Protein AF-A0A831KSB9-F1 (afdb_monomer)

Foldseek 3Di:
DPDDDAPPVQVVVVVVVLVVCQPDKWKWFFWDDPLHTDHIDTDDVPDDPVVRVVVQVVVVTDTNDMDIHDNPDD

Solvent-accessible surface area (backbone atoms only — not comparable to full-atom values): 4535 Å² total; per-residue (Å²): 137,95,78,86,85,71,47,70,69,40,54,51,46,56,51,48,54,45,66,74,30,79,90,46,76,48,44,30,37,28,25,14,53,97,85,41,63,62,48,72,48,80,47,63,90,88,58,54,71,67,55,56,53,48,55,26,54,76,68,70,27,42,88,67,46,77,49,73,36,60,77,84,60,133

Sequence (74 aa):
MDRIALPRRLVNRLLAEAQHAPDGRALGVVGAVAGVPTHCHPLAAGADPAAAEQTLHAAGETLFAVYETHPRMP

Secondary structure (DSSP, 8-state):
-------HHHHHHHHHHHHH-SSS--EEEEEEETTEEEEEEEE-TT--HHHHHHHHHHTT-EEEEEEE--TT--

Structure (mmCIF, N/CA/C/O backbone):
data_AF-A0A831KSB9-F1
#
_entry.id   AF-A0A831KSB9-F1
#
loop_
_atom_site.group_PDB
_atom_site.id
_atom_site.type_symbol
_atom_site.label_atom_id
_atom_site.label_alt_id
_atom_site.label_comp_id
_atom_site.label_asym_id
_atom_site.label_entity_id
_atom_site.label_seq_id
_atom_site.pdbx_PDB_ins_code
_atom_site.Cartn_x
_atom_site.Cartn_y
_atom_site.Cartn_z
_atom_site.occupancy
_atom_site.B_iso_or_equiv
_atom_site.auth_seq_id
_atom_site.auth_comp_id
_atom_site.auth_asym_id
_atom_site.auth_atom_id
_atom_site.pdbx_PDB_model_num
ATOM 1 N N . MET A 1 1 ? -6.396 -17.193 8.915 1.00 58.25 1 MET A N 1
ATOM 2 C CA . MET A 1 1 ? -6.998 -15.877 8.603 1.00 58.25 1 MET A CA 1
ATOM 3 C C . MET A 1 1 ? -7.944 -16.104 7.444 1.00 58.25 1 MET A C 1
ATOM 5 O O . MET A 1 1 ? -7.461 -16.320 6.344 1.00 58.25 1 MET A O 1
ATOM 9 N N . ASP A 1 2 ? -9.255 -16.139 7.687 1.00 76.75 2 ASP A N 1
ATOM 10 C CA . ASP A 1 2 ? -10.198 -16.628 6.665 1.00 76.75 2 ASP A CA 1
ATOM 11 C C . ASP A 1 2 ? -10.622 -15.563 5.649 1.00 76.75 2 ASP A C 1
ATOM 13 O O . ASP A 1 2 ? -11.036 -15.902 4.541 1.00 76.75 2 ASP A O 1
ATOM 17 N N . ARG A 1 3 ? -10.501 -14.266 5.976 1.00 87.44 3 ARG A N 1
ATOM 18 C CA . ARG A 1 3 ? -10.776 -13.188 5.016 1.00 87.44 3 ARG A CA 1
ATOM 19 C C . ARG A 1 3 ? -10.249 -11.834 5.476 1.00 87.44 3 ARG A C 1
ATOM 21 O O . ARG A 1 3 ? -10.382 -11.487 6.645 1.00 87.44 3 ARG A O 1
ATOM 28 N N . ILE A 1 4 ? -9.740 -11.044 4.533 1.00 90.31 4 ILE A N 1
ATOM 29 C CA . ILE A 1 4 ? -9.520 -9.603 4.701 1.00 90.31 4 ILE A CA 1
ATOM 30 C C . ILE A 1 4 ? -10.476 -8.845 3.779 1.00 90.31 4 ILE A C 1
ATOM 32 O O . ILE A 1 4 ? -10.732 -9.275 2.653 1.00 90.31 4 ILE A O 1
ATOM 36 N N . ALA A 1 5 ? -11.024 -7.732 4.260 1.00 92.19 5 ALA A N 1
ATOM 37 C CA . ALA A 1 5 ? -11.861 -6.842 3.467 1.00 92.19 5 ALA A CA 1
ATOM 38 C C . ALA A 1 5 ? -11.090 -5.548 3.205 1.00 92.19 5 ALA A C 1
ATOM 40 O O . ALA A 1 5 ? -10.734 -4.835 4.139 1.00 92.19 5 ALA A O 1
ATOM 41 N N . LEU A 1 6 ? -10.834 -5.253 1.932 1.00 94.81 6 LEU A N 1
ATOM 42 C CA . LEU A 1 6 ? -10.180 -4.018 1.512 1.00 94.81 6 LEU A CA 1
ATOM 43 C C . LEU A 1 6 ? -11.204 -3.115 0.813 1.00 94.81 6 LEU A C 1
ATOM 45 O O . LEU A 1 6 ? -11.913 -3.587 -0.084 1.00 94.81 6 LEU A O 1
ATOM 49 N N . PRO A 1 7 ? -11.293 -1.820 1.168 1.00 95.44 7 PRO A N 1
ATOM 50 C CA . PRO A 1 7 ? -12.131 -0.881 0.438 1.00 95.44 7 PRO A CA 1
ATOM 51 C C . PRO A 1 7 ? -11.747 -0.829 -1.040 1.00 95.44 7 PRO A C 1
ATOM 53 O O . PRO A 1 7 ? -10.568 -0.790 -1.389 1.00 95.44 7 PRO A O 1
ATOM 56 N N . ARG A 1 8 ? -12.739 -0.734 -1.933 1.00 96.44 8 ARG A N 1
ATOM 57 C CA . ARG A 1 8 ? -12.502 -0.687 -3.388 1.00 96.44 8 ARG A CA 1
ATOM 58 C C . ARG A 1 8 ? -11.523 0.417 -3.802 1.00 96.44 8 ARG A C 1
ATOM 60 O O . ARG A 1 8 ? -10.744 0.223 -4.727 1.00 96.44 8 ARG A O 1
ATOM 67 N N . ARG A 1 9 ? -11.544 1.565 -3.115 1.00 95.81 9 ARG A N 1
ATOM 68 C CA . ARG A 1 9 ? -10.599 2.666 -3.367 1.00 95.81 9 ARG A CA 1
ATOM 69 C C . ARG A 1 9 ? -9.151 2.252 -3.099 1.00 95.81 9 ARG A C 1
ATOM 71 O O . ARG A 1 9 ? -8.298 2.524 -3.936 1.00 95.81 9 ARG A O 1
ATOM 78 N N . LEU A 1 10 ? -8.906 1.559 -1.988 1.00 96.38 10 LEU A N 1
ATOM 79 C CA . LEU A 1 10 ? -7.586 1.042 -1.635 1.00 96.38 10 LEU A CA 1
ATOM 80 C C . LEU A 1 10 ? -7.121 -0.004 -2.652 1.00 96.38 10 LEU A C 1
ATOM 82 O O . LEU A 1 10 ? -6.010 0.093 -3.158 1.00 96.38 10 LEU A O 1
ATOM 86 N N . VAL A 1 11 ? -7.997 -0.941 -3.026 1.00 95.81 11 VAL A N 1
ATOM 87 C CA . VAL A 1 11 ? -7.694 -1.955 -4.053 1.00 95.81 11 VAL A CA 1
ATOM 88 C C . VAL A 1 11 ? -7.319 -1.306 -5.386 1.00 95.81 11 VAL A C 1
ATOM 90 O O . VAL A 1 11 ? -6.312 -1.666 -5.987 1.00 95.81 11 VAL A O 1
ATOM 93 N N . ASN A 1 12 ? -8.089 -0.315 -5.836 1.00 95.69 12 ASN A N 1
ATOM 94 C CA . ASN A 1 12 ? -7.795 0.390 -7.080 1.00 95.69 12 ASN A CA 1
ATOM 95 C C . ASN A 1 12 ? -6.475 1.161 -7.007 1.00 95.69 12 ASN A C 1
ATOM 97 O O . ASN A 1 12 ? -5.769 1.237 -8.009 1.00 95.69 12 ASN A O 1
ATOM 101 N N . ARG A 1 13 ? -6.134 1.729 -5.843 1.00 94.31 13 ARG A N 1
ATOM 102 C CA . ARG A 1 13 ? -4.853 2.411 -5.670 1.00 94.31 13 ARG A CA 1
ATOM 103 C C . ARG A 1 13 ? -3.692 1.423 -5.724 1.00 94.31 13 ARG A C 1
ATOM 105 O O . ARG A 1 13 ? -2.767 1.670 -6.480 1.00 94.31 13 ARG A O 1
ATOM 112 N N . LEU A 1 14 ? -3.782 0.293 -5.021 1.00 92.88 14 LEU A N 1
ATOM 113 C CA . LEU A 1 14 ? -2.783 -0.781 -5.084 1.00 92.88 14 LEU A CA 1
ATOM 114 C C . LEU A 1 14 ? -2.576 -1.281 -6.522 1.00 92.88 14 LEU A C 1
ATOM 116 O O . LEU A 1 14 ? -1.442 -1.453 -6.961 1.00 92.88 14 LEU A O 1
ATOM 120 N N . LEU A 1 15 ? -3.665 -1.457 -7.279 1.00 92.38 15 LEU A N 1
ATOM 121 C CA . LEU A 1 15 ? -3.589 -1.822 -8.694 1.00 92.38 15 LEU A CA 1
ATOM 122 C C . LEU A 1 15 ? -2.908 -0.732 -9.531 1.00 92.38 15 LEU A C 1
ATOM 124 O O . LEU A 1 15 ? -2.064 -1.049 -10.365 1.00 92.38 15 LEU A O 1
ATOM 128 N N . ALA A 1 16 ? -3.249 0.539 -9.308 1.00 91.00 16 ALA A N 1
ATOM 129 C CA . ALA A 1 16 ? -2.610 1.651 -10.001 1.00 91.00 16 ALA A CA 1
ATOM 130 C C . ALA A 1 16 ? -1.104 1.703 -9.703 1.00 91.00 16 ALA A C 1
ATOM 132 O O . ALA A 1 16 ? -0.323 1.852 -10.636 1.00 91.00 16 ALA A O 1
ATOM 133 N N . GLU A 1 17 ? -0.677 1.531 -8.450 1.00 88.19 17 GLU A N 1
ATOM 134 C CA . GLU A 1 17 ? 0.751 1.459 -8.098 1.00 88.19 17 GLU A CA 1
ATOM 135 C C . GLU A 1 17 ? 1.453 0.314 -8.849 1.00 88.19 17 GLU A C 1
ATOM 137 O O . GLU A 1 17 ? 2.507 0.518 -9.449 1.00 88.19 17 GLU A O 1
ATOM 142 N N . ALA A 1 18 ? 0.836 -0.872 -8.912 1.00 87.19 18 ALA A N 1
ATOM 143 C CA . ALA A 1 18 ? 1.383 -2.008 -9.657 1.00 87.19 18 ALA A CA 1
ATOM 144 C C . ALA A 1 18 ? 1.510 -1.738 -11.167 1.00 87.19 18 ALA A C 1
ATOM 146 O O . ALA A 1 18 ? 2.475 -2.175 -11.788 1.00 87.19 18 ALA A O 1
ATOM 147 N N . GLN A 1 19 ? 0.568 -0.999 -11.758 1.00 87.31 19 GLN A N 1
ATOM 148 C CA . GLN A 1 19 ? 0.593 -0.638 -13.179 1.00 87.31 19 GLN A CA 1
ATOM 149 C C . GLN A 1 19 ? 1.640 0.437 -13.512 1.00 87.31 19 GLN A C 1
ATOM 151 O O . GLN A 1 19 ? 2.156 0.453 -14.627 1.00 87.31 19 GLN A O 1
ATOM 156 N N . HIS A 1 20 ? 1.968 1.320 -12.562 1.00 82.81 20 HIS A N 1
ATOM 157 C CA . HIS A 1 20 ? 2.975 2.376 -12.738 1.00 82.81 20 HIS A CA 1
ATOM 158 C C . HIS A 1 20 ? 4.409 1.921 -12.431 1.00 82.81 20 HIS A C 1
ATOM 160 O O .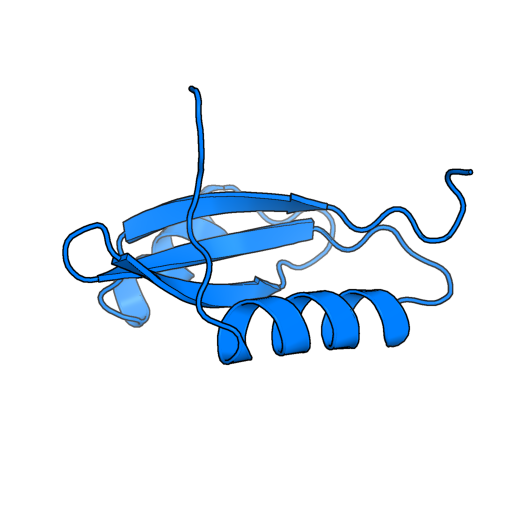 HIS A 1 20 ? 5.344 2.688 -12.655 1.00 82.81 20 HIS A O 1
ATOM 166 N N . ALA A 1 21 ? 4.603 0.679 -11.976 1.00 71.62 21 ALA A N 1
ATOM 167 C CA . ALA A 1 21 ? 5.910 0.069 -11.741 1.00 71.62 21 ALA A CA 1
ATOM 168 C C . ALA A 1 21 ? 6.237 -1.016 -12.797 1.00 71.62 21 ALA A C 1
ATOM 170 O O . ALA A 1 21 ? 6.394 -2.184 -12.439 1.00 71.62 21 ALA A O 1
ATOM 171 N N . PRO A 1 22 ? 6.346 -0.676 -14.100 1.00 61.25 22 PRO A N 1
ATOM 172 C CA . PRO A 1 22 ? 6.474 -1.668 -15.172 1.00 61.25 22 PRO A CA 1
ATOM 173 C C . PRO A 1 22 ? 7.765 -2.500 -15.095 1.00 61.25 22 PRO A C 1
ATOM 175 O O . PRO A 1 22 ? 7.761 -3.667 -15.481 1.00 61.25 22 PRO A O 1
ATOM 178 N N . ASP A 1 23 ? 8.847 -1.947 -14.538 1.00 62.41 23 ASP A N 1
ATOM 179 C CA . ASP A 1 23 ? 10.163 -2.601 -14.525 1.00 62.41 23 ASP A CA 1
ATOM 180 C C . ASP A 1 23 ? 10.619 -3.092 -13.139 1.00 62.41 23 ASP A C 1
ATOM 182 O O . ASP A 1 23 ? 11.606 -3.830 -13.032 1.00 62.41 23 ASP A O 1
ATOM 186 N N . GLY A 1 24 ? 9.903 -2.738 -12.066 1.00 65.56 24 GLY A N 1
ATOM 187 C CA . GLY A 1 24 ? 10.380 -2.884 -10.689 1.00 65.56 24 GLY A CA 1
ATOM 188 C C . GLY A 1 24 ? 9.393 -3.556 -9.741 1.00 65.56 24 GLY A C 1
ATOM 189 O O . GLY A 1 24 ? 8.181 -3.437 -9.886 1.00 65.56 24 GLY A O 1
ATOM 190 N N . ARG A 1 25 ? 9.934 -4.240 -8.727 1.00 72.75 25 ARG A N 1
ATOM 191 C CA . ARG A 1 25 ? 9.174 -4.570 -7.517 1.00 72.75 25 ARG A CA 1
ATOM 192 C C . ARG A 1 25 ? 8.962 -3.274 -6.740 1.00 72.75 25 ARG A C 1
ATOM 194 O O . ARG A 1 25 ? 9.943 -2.629 -6.374 1.00 72.75 25 ARG A O 1
ATOM 201 N N . ALA A 1 26 ? 7.714 -2.889 -6.514 1.00 81.25 26 ALA A N 1
ATOM 202 C CA . ALA A 1 26 ? 7.368 -1.814 -5.594 1.00 81.25 26 ALA A CA 1
ATOM 203 C C . ALA A 1 26 ? 6.987 -2.430 -4.248 1.00 81.25 26 ALA A C 1
ATOM 205 O O . AL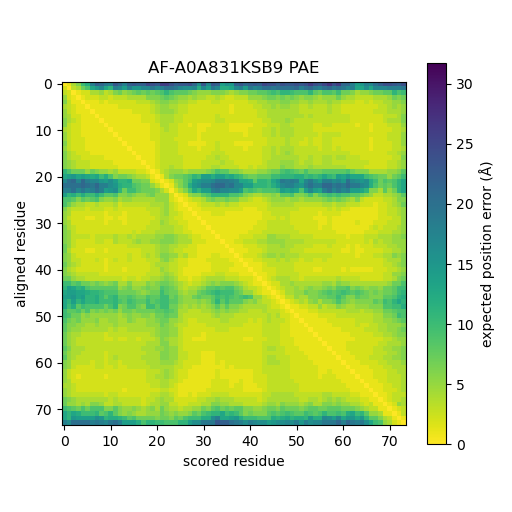A A 1 26 ? 6.231 -3.397 -4.211 1.00 81.25 26 ALA A O 1
ATOM 206 N N . LEU A 1 27 ? 7.507 -1.871 -3.158 1.00 88.50 27 LEU A N 1
ATOM 207 C CA . LEU A 1 27 ? 7.160 -2.244 -1.790 1.00 88.50 27 LEU A CA 1
ATOM 208 C C . LEU A 1 27 ? 6.398 -1.081 -1.160 1.00 88.50 27 LEU A C 1
ATOM 210 O O . LEU A 1 27 ? 6.723 0.082 -1.399 1.00 88.50 27 LEU A O 1
ATOM 214 N N . GLY A 1 28 ? 5.418 -1.373 -0.322 1.00 92.06 28 GLY A N 1
ATOM 215 C CA . GLY A 1 28 ? 4.781 -0.347 0.483 1.00 92.06 28 GLY A CA 1
ATOM 216 C C . GLY A 1 28 ? 4.020 -0.906 1.669 1.00 92.06 28 GLY A C 1
ATOM 217 O O . GLY A 1 28 ? 3.970 -2.115 1.895 1.00 92.06 28 GLY A O 1
ATOM 218 N N . VAL A 1 29 ? 3.404 -0.005 2.425 1.00 95.25 29 VAL A N 1
ATOM 219 C CA . VAL A 1 29 ? 2.568 -0.350 3.579 1.00 95.25 29 VAL A CA 1
ATOM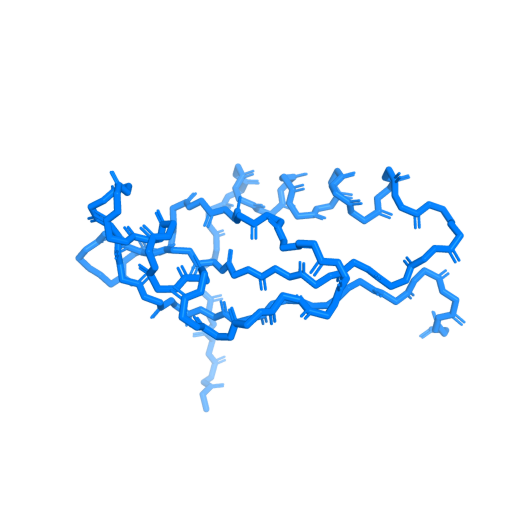 220 C C . VAL A 1 29 ? 1.128 0.074 3.362 1.00 95.25 29 VAL A C 1
ATOM 222 O O . VAL A 1 29 ? 0.849 1.077 2.713 1.00 95.25 29 VAL A O 1
ATOM 225 N N . VAL A 1 30 ? 0.200 -0.697 3.912 1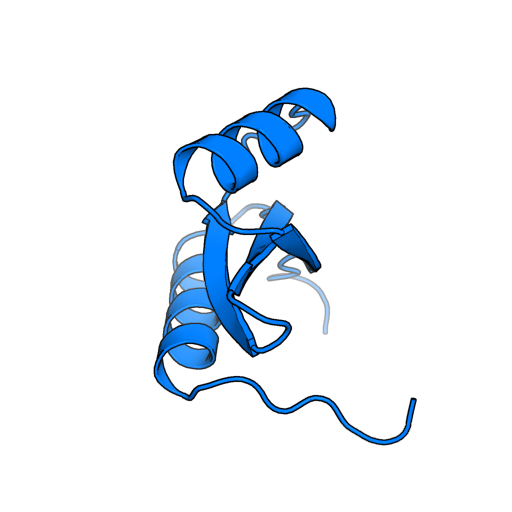.00 96.50 30 VAL A N 1
ATOM 226 C CA . VAL A 1 30 ? -1.205 -0.324 4.058 1.00 96.50 30 VAL A CA 1
ATOM 227 C C . VAL A 1 30 ? -1.401 0.173 5.483 1.00 96.50 30 VAL A C 1
ATOM 229 O O . VAL A 1 30 ? -1.087 -0.546 6.434 1.00 96.50 30 VAL A O 1
ATOM 232 N N . GLY A 1 31 ? -1.911 1.393 5.615 1.00 97.00 31 GLY A N 1
ATOM 233 C CA . GLY A 1 31 ? -2.318 1.981 6.881 1.00 97.00 31 GLY A CA 1
ATOM 234 C C . GLY A 1 31 ? -3.765 1.649 7.229 1.00 97.00 31 GLY A C 1
ATOM 235 O O . GLY A 1 31 ? -4.584 1.350 6.352 1.00 97.00 31 GLY A O 1
ATOM 236 N N . ALA A 1 32 ? -4.081 1.702 8.519 1.00 96.94 32 ALA A N 1
ATOM 237 C CA . ALA A 1 32 ? -5.435 1.577 9.029 1.00 96.94 32 ALA A CA 1
ATOM 238 C C . ALA A 1 32 ? -5.764 2.638 10.079 1.00 96.94 32 ALA A C 1
ATOM 240 O O . ALA A 1 32 ? -4.923 3.029 10.885 1.00 96.94 32 ALA A O 1
ATOM 241 N N . VAL A 1 33 ? -7.039 3.019 10.124 1.00 96.25 33 VAL A N 1
ATOM 242 C CA . VAL A 1 33 ? -7.627 3.817 11.203 1.00 96.25 33 VAL A CA 1
ATOM 243 C C . VAL A 1 33 ? -8.654 2.946 11.915 1.00 96.25 33 VAL A C 1
ATOM 245 O O . VAL A 1 33 ? -9.533 2.371 11.275 1.00 96.25 33 VAL A O 1
ATOM 248 N N . ALA A 1 34 ? -8.526 2.808 13.238 1.00 94.50 34 ALA A N 1
ATOM 249 C CA . ALA A 1 34 ? -9.390 1.944 14.054 1.00 94.50 34 ALA A CA 1
ATOM 250 C C . ALA A 1 34 ? -9.502 0.494 13.518 1.00 94.50 34 ALA A C 1
ATOM 252 O O . ALA A 1 34 ? -10.566 -0.120 13.559 1.00 94.50 34 ALA A O 1
ATOM 253 N N . GLY A 1 35 ? -8.401 -0.047 12.979 1.00 91.56 35 GLY A N 1
ATOM 254 C CA . GLY A 1 35 ? -8.344 -1.402 12.414 1.00 91.56 35 GLY A CA 1
ATOM 255 C C . GLY A 1 35 ? -8.954 -1.550 11.014 1.00 91.56 35 GLY A C 1
ATOM 256 O O . GLY A 1 35 ? -8.941 -2.651 10.465 1.00 91.56 35 GLY A O 1
ATOM 257 N N . VAL A 1 36 ? -9.458 -0.466 10.415 1.00 94.19 36 VAL A N 1
ATOM 258 C CA . VAL A 1 36 ? -9.992 -0.459 9.048 1.00 94.19 36 VAL A CA 1
ATOM 259 C C . VAL A 1 36 ? -8.906 0.021 8.083 1.00 94.19 36 VAL A C 1
ATOM 261 O O . VAL A 1 36 ? -8.420 1.136 8.263 1.00 94.19 36 VAL A O 1
ATOM 264 N N . PRO A 1 37 ? -8.528 -0.762 7.056 1.00 96.75 37 PRO A N 1
ATOM 265 C CA . PRO A 1 37 ? -7.510 -0.354 6.094 1.00 96.75 37 PRO A CA 1
ATOM 266 C C . PRO A 1 37 ? -8.008 0.802 5.221 1.00 96.75 37 PRO A C 1
ATOM 268 O O . PRO A 1 37 ? -9.102 0.737 4.656 1.00 96.75 37 PRO A O 1
ATOM 271 N N . THR A 1 38 ? -7.200 1.852 5.097 1.00 95.56 38 THR A N 1
ATOM 272 C CA . THR A 1 38 ? -7.598 3.148 4.520 1.00 95.56 38 THR A CA 1
ATOM 273 C C . THR A 1 38 ? -6.755 3.517 3.305 1.00 95.56 38 THR A C 1
ATOM 275 O O . THR A 1 38 ? -7.302 3.683 2.210 1.00 95.56 38 THR A O 1
ATOM 278 N N . HIS A 1 39 ? -5.434 3.595 3.473 1.00 95.62 39 HIS A N 1
ATOM 279 C CA . HIS A 1 39 ? -4.498 4.063 2.450 1.00 95.62 39 HIS A CA 1
ATOM 280 C C . HIS A 1 39 ? -3.324 3.106 2.267 1.00 95.62 39 HIS A C 1
ATOM 282 O O . HIS A 1 39 ? -2.959 2.361 3.173 1.00 95.62 39 HIS A O 1
ATOM 288 N N . CYS A 1 40 ? -2.722 3.136 1.079 1.00 94.81 40 CYS A N 1
ATOM 289 C CA . CYS A 1 40 ? -1.425 2.526 0.830 1.00 94.81 40 CYS A CA 1
ATOM 290 C C . CYS A 1 40 ? -0.375 3.620 0.631 1.00 94.81 40 CYS A C 1
ATOM 292 O O . CYS A 1 40 ? -0.620 4.597 -0.078 1.00 94.81 40 CYS A O 1
ATOM 294 N N . HIS A 1 41 ? 0.798 3.416 1.215 1.00 93.94 41 HIS A N 1
ATOM 295 C CA . HIS A 1 41 ? 1.940 4.316 1.152 1.00 93.94 41 HIS A CA 1
ATOM 296 C C . HIS A 1 41 ? 3.098 3.578 0.477 1.00 93.94 41 HIS A C 1
ATOM 298 O O . HIS A 1 41 ? 3.609 2.608 1.047 1.00 93.94 41 HIS A O 1
ATOM 304 N N . PRO A 1 42 ? 3.470 3.954 -0.758 1.00 91.75 42 PRO A N 1
ATOM 305 C CA . PRO A 1 42 ? 4.646 3.408 -1.421 1.00 91.75 42 PRO A CA 1
ATOM 306 C C . PRO A 1 42 ? 5.910 3.751 -0.636 1.00 91.75 42 PRO A C 1
ATOM 308 O O . PRO A 1 42 ? 6.066 4.874 -0.156 1.00 91.75 42 PRO A O 1
ATOM 311 N N . LEU A 1 43 ? 6.818 2.789 -0.523 1.00 89.25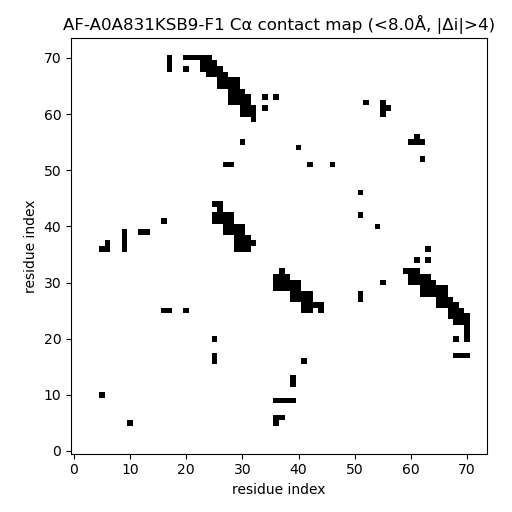 43 LEU A N 1
ATOM 312 C CA . LEU A 1 43 ? 8.126 2.984 0.082 1.00 89.25 43 LEU A CA 1
ATOM 313 C C . LEU A 1 43 ? 9.196 3.054 -1.004 1.00 89.25 43 LEU A C 1
ATOM 315 O O . LEU A 1 43 ? 9.118 2.388 -2.038 1.00 89.25 43 LEU A O 1
ATOM 319 N N . ALA A 1 44 ? 10.228 3.856 -0.752 1.00 83.25 44 ALA A N 1
ATOM 320 C CA . ALA A 1 44 ? 11.419 3.848 -1.586 1.00 83.25 44 ALA A CA 1
ATOM 321 C C . ALA A 1 44 ? 12.118 2.478 -1.511 1.00 83.25 44 ALA A C 1
ATOM 323 O O . ALA A 1 44 ? 12.067 1.787 -0.490 1.00 83.25 44 ALA A O 1
ATOM 324 N N . ALA A 1 45 ? 12.803 2.088 -2.587 1.00 74.94 45 ALA A N 1
ATOM 325 C CA . ALA A 1 45 ? 13.599 0.866 -2.593 1.00 74.94 45 ALA A CA 1
ATOM 326 C C . ALA A 1 45 ? 14.659 0.913 -1.477 1.00 74.94 45 ALA A C 1
ATOM 328 O O . ALA A 1 45 ? 15.422 1.873 -1.385 1.00 74.94 45 ALA A O 1
ATOM 329 N N . GLY A 1 46 ? 14.695 -0.121 -0.630 1.00 74.19 46 GLY A N 1
ATOM 330 C CA . GLY A 1 46 ? 15.607 -0.182 0.517 1.00 74.19 46 GLY A CA 1
ATOM 331 C C . GLY A 1 46 ? 15.238 0.746 1.680 1.00 74.19 46 GLY A C 1
ATOM 332 O O . GLY A 1 46 ? 16.096 1.012 2.517 1.00 74.19 46 GLY A O 1
ATOM 333 N N . ALA A 1 47 ? 14.001 1.255 1.733 1.00 76.94 47 ALA A N 1
ATOM 334 C CA . ALA A 1 47 ? 13.539 2.067 2.852 1.00 76.94 47 ALA A CA 1
ATOM 335 C C . ALA A 1 47 ? 13.660 1.318 4.188 1.00 76.94 47 ALA A C 1
ATOM 337 O O . ALA A 1 47 ? 13.302 0.144 4.303 1.00 76.94 47 ALA A O 1
ATOM 338 N N . ASP A 1 48 ? 14.140 2.040 5.198 1.00 79.81 48 ASP A N 1
ATOM 339 C CA . ASP A 1 48 ? 14.184 1.586 6.584 1.00 79.81 48 ASP A CA 1
ATOM 340 C C . ASP A 1 48 ? 12.747 1.355 7.099 1.00 79.81 48 ASP A C 1
ATOM 342 O O . ASP A 1 48 ? 11.883 2.211 6.867 1.00 79.81 48 ASP A O 1
ATOM 346 N N . PRO A 1 49 ? 12.461 0.249 7.810 1.00 78.00 49 PRO A N 1
ATOM 347 C CA . PRO A 1 49 ? 11.206 0.060 8.540 1.00 78.00 49 PRO A CA 1
ATOM 348 C C . PRO A 1 49 ? 10.747 1.294 9.334 1.00 78.00 49 PRO A C 1
ATOM 350 O O . PRO A 1 49 ? 9.557 1.614 9.340 1.00 78.00 49 PRO A O 1
ATOM 353 N N . ALA A 1 50 ? 11.683 2.045 9.923 1.00 86.00 50 ALA A N 1
ATOM 354 C CA . ALA A 1 50 ? 11.384 3.268 10.663 1.00 86.00 50 ALA A CA 1
ATOM 355 C C . ALA A 1 50 ? 10.756 4.368 9.789 1.00 86.00 50 ALA A C 1
ATOM 357 O O . ALA A 1 50 ? 9.979 5.185 10.285 1.00 86.00 50 ALA A O 1
ATOM 358 N N . ALA A 1 51 ? 11.061 4.404 8.487 1.00 85.12 51 ALA A N 1
ATOM 359 C CA . ALA A 1 51 ? 10.449 5.350 7.557 1.00 85.12 51 ALA A CA 1
ATOM 360 C C . ALA A 1 51 ? 8.965 5.023 7.330 1.00 85.12 51 ALA A C 1
ATOM 362 O O . ALA A 1 51 ? 8.136 5.929 7.293 1.00 85.12 51 ALA A O 1
ATOM 363 N N . ALA A 1 52 ? 8.617 3.736 7.250 1.00 88.38 52 ALA A N 1
ATOM 364 C CA . ALA A 1 52 ? 7.230 3.303 7.117 1.00 88.38 52 ALA A CA 1
ATOM 365 C C . ALA A 1 52 ? 6.409 3.649 8.367 1.00 88.38 52 ALA A C 1
ATOM 367 O O . ALA A 1 52 ? 5.295 4.164 8.255 1.00 88.38 52 ALA A O 1
ATOM 368 N N . GLU A 1 53 ? 6.977 3.427 9.555 1.00 90.44 53 GLU A N 1
ATOM 369 C CA . GLU A 1 53 ? 6.351 3.807 10.825 1.00 90.44 53 GLU A CA 1
ATOM 370 C C . GLU A 1 53 ? 6.121 5.318 10.919 1.00 90.44 53 GLU A C 1
ATOM 372 O O . GLU A 1 53 ? 5.034 5.749 11.303 1.00 90.44 53 GLU A O 1
ATOM 37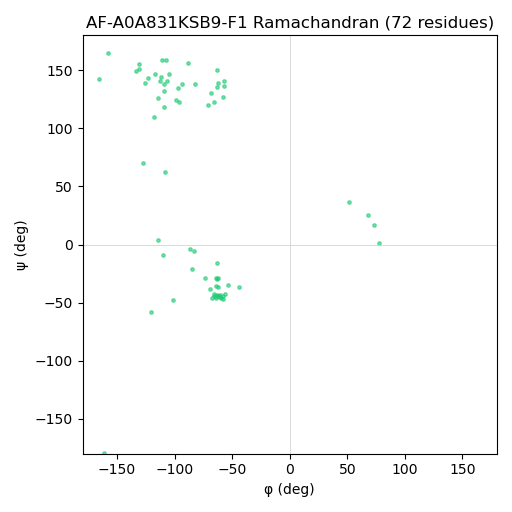7 N N . GLN A 1 54 ? 7.098 6.132 10.506 1.00 91.94 54 GLN A N 1
ATOM 378 C CA . GLN A 1 54 ? 6.956 7.589 10.473 1.00 91.94 54 GLN A CA 1
ATOM 379 C C . GLN A 1 54 ? 5.862 8.044 9.505 1.00 91.94 54 GLN A C 1
ATOM 381 O O . GLN A 1 54 ? 5.063 8.910 9.862 1.00 91.94 54 GLN A O 1
ATOM 386 N N . THR A 1 55 ? 5.789 7.459 8.305 1.00 92.19 55 THR A N 1
ATOM 387 C CA . THR A 1 55 ? 4.732 7.772 7.333 1.00 92.19 55 THR A CA 1
ATOM 388 C C . THR A 1 55 ? 3.346 7.467 7.894 1.00 92.19 55 THR A C 1
ATOM 390 O O . THR A 1 55 ? 2.452 8.308 7.808 1.00 92.19 55 THR A O 1
ATOM 393 N N . LEU A 1 56 ? 3.174 6.298 8.513 1.00 94.50 56 LEU A N 1
ATOM 394 C CA . LEU A 1 56 ? 1.905 5.901 9.121 1.00 94.50 56 LEU A CA 1
ATOM 395 C C . LEU A 1 56 ? 1.547 6.802 10.308 1.00 94.50 56 LEU A C 1
ATOM 397 O O . LEU A 1 56 ? 0.425 7.298 10.388 1.00 94.50 56 LEU A O 1
ATOM 401 N N . HIS A 1 57 ? 2.515 7.092 11.179 1.00 94.69 57 HIS A N 1
ATOM 402 C CA . HIS A 1 57 ? 2.313 7.974 12.324 1.00 94.69 57 HIS A CA 1
ATOM 403 C C . HIS A 1 57 ? 1.907 9.391 11.896 1.00 94.69 57 HIS A C 1
ATOM 405 O O . HIS A 1 57 ? 0.945 9.940 12.431 1.00 94.69 57 HIS A O 1
ATOM 411 N N . ALA A 1 58 ? 2.577 9.959 10.889 1.00 95.06 58 ALA A N 1
ATOM 412 C CA . ALA A 1 58 ? 2.238 11.268 10.333 1.00 95.06 58 ALA A CA 1
ATOM 413 C C . ALA A 1 58 ? 0.834 11.299 9.699 1.00 95.06 58 ALA A C 1
ATOM 415 O O . ALA A 1 58 ? 0.179 12.341 9.709 1.00 95.06 58 ALA A O 1
ATOM 416 N N . ALA A 1 59 ? 0.358 10.163 9.181 1.00 93.94 59 ALA A N 1
ATOM 417 C CA . ALA A 1 59 ? -0.995 10.004 8.652 1.00 93.94 59 ALA A CA 1
ATOM 418 C C . ALA A 1 59 ? -2.056 9.714 9.735 1.00 93.94 59 ALA A C 1
ATOM 420 O O . ALA A 1 59 ? -3.245 9.667 9.420 1.00 93.94 59 ALA A O 1
ATOM 421 N N . GLY A 1 60 ? -1.660 9.526 11.002 1.00 96.62 60 GLY A N 1
ATOM 422 C CA . GLY A 1 60 ? -2.565 9.096 12.072 1.00 96.62 60 GLY A CA 1
ATOM 423 C C . GLY A 1 60 ? -3.063 7.655 11.904 1.00 96.62 60 GLY A C 1
ATOM 424 O O . GLY A 1 60 ? -4.144 7.312 12.383 1.00 96.62 60 GLY A O 1
ATOM 425 N N . GLU A 1 61 ? -2.297 6.821 11.201 1.00 97.25 61 GLU A N 1
ATOM 426 C CA . GLU A 1 61 ? -2.629 5.440 10.859 1.00 97.25 61 GLU A CA 1
ATOM 427 C C . GLU A 1 61 ? -1.723 4.450 11.607 1.00 97.25 61 GLU A C 1
ATOM 429 O O . GLU A 1 61 ? -0.616 4.774 12.039 1.00 97.25 61 GLU A O 1
ATOM 434 N N . THR A 1 62 ? -2.182 3.207 11.739 1.00 96.38 62 THR A N 1
ATOM 435 C CA . THR A 1 62 ? -1.368 2.075 12.199 1.00 96.38 62 THR A CA 1
ATOM 436 C C . THR A 1 62 ? -1.050 1.132 11.045 1.00 96.38 62 THR A C 1
ATOM 438 O O . THR A 1 62 ? -1.744 1.120 10.028 1.00 96.38 62 THR A O 1
ATOM 441 N N . LEU A 1 63 ? 0.001 0.319 11.189 1.00 95.38 63 LEU A N 1
ATOM 442 C CA . LEU A 1 63 ? 0.347 -0.683 10.183 1.00 95.38 63 LEU A 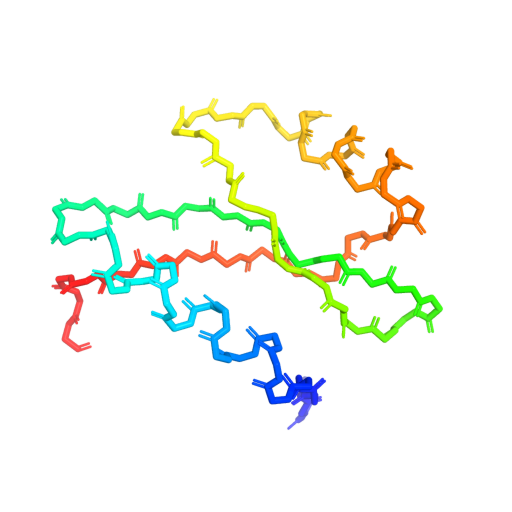CA 1
ATOM 443 C C . LEU A 1 63 ? -0.749 -1.753 10.103 1.00 95.38 63 LEU A C 1
ATOM 445 O O . LEU A 1 63 ? -1.041 -2.426 11.090 1.00 95.38 63 LEU A O 1
ATOM 449 N N . PHE A 1 64 ? -1.321 -1.932 8.913 1.00 95.44 64 PHE A N 1
ATOM 450 C CA . PHE A 1 64 ? -2.281 -2.995 8.621 1.00 95.44 64 PHE A CA 1
ATOM 451 C C . PHE A 1 64 ? -1.633 -4.161 7.873 1.00 95.44 64 PHE A C 1
ATOM 453 O O . PHE A 1 64 ? -1.833 -5.320 8.229 1.00 95.44 64 PHE A O 1
ATOM 460 N N . ALA A 1 65 ? -0.868 -3.860 6.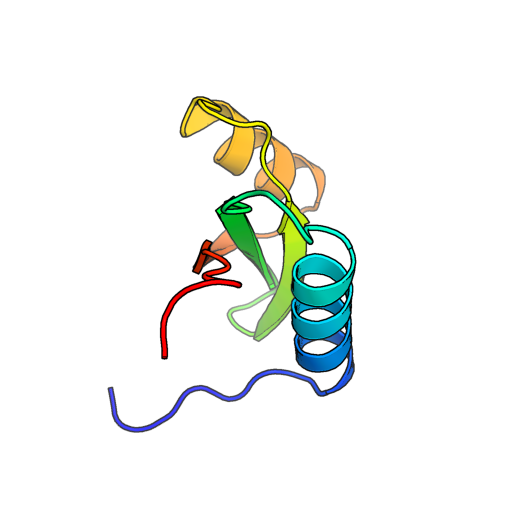821 1.00 94.31 65 ALA A N 1
ATOM 461 C CA . ALA A 1 65 ? -0.187 -4.858 6.001 1.00 94.31 65 ALA A CA 1
ATOM 462 C C . ALA A 1 65 ? 1.007 -4.254 5.253 1.00 94.31 65 ALA A C 1
ATOM 464 O O . ALA A 1 65 ? 1.107 -3.039 5.096 1.00 94.31 65 ALA A O 1
ATOM 465 N N . VAL A 1 66 ? 1.872 -5.121 4.735 1.00 92.62 66 VAL A N 1
ATOM 466 C CA . VAL A 1 66 ? 2.908 -4.789 3.749 1.00 92.62 66 VAL A CA 1
ATOM 467 C C . VAL A 1 66 ? 2.459 -5.353 2.402 1.00 92.62 66 VAL A C 1
ATOM 469 O O . VAL A 1 66 ? 1.896 -6.449 2.359 1.00 92.62 66 VAL A O 1
ATOM 472 N N . TYR A 1 67 ? 2.678 -4.620 1.314 1.00 91.50 67 TYR A N 1
ATOM 473 C CA . TYR A 1 67 ? 2.408 -5.093 -0.043 1.00 91.50 67 TYR A CA 1
ATOM 474 C C . TYR A 1 67 ? 3.671 -5.020 -0.901 1.00 91.50 67 TYR A C 1
ATOM 476 O O . TYR A 1 67 ? 4.451 -4.078 -0.779 1.00 91.50 67 TYR A O 1
ATOM 484 N N . GLU A 1 68 ? 3.845 -6.003 -1.783 1.00 89.50 68 GLU A N 1
ATOM 485 C CA . GLU A 1 68 ? 4.874 -6.015 -2.824 1.00 89.50 68 GLU A CA 1
ATOM 486 C C . GLU A 1 68 ? 4.204 -6.241 -4.185 1.00 89.50 68 GLU A C 1
ATOM 488 O O 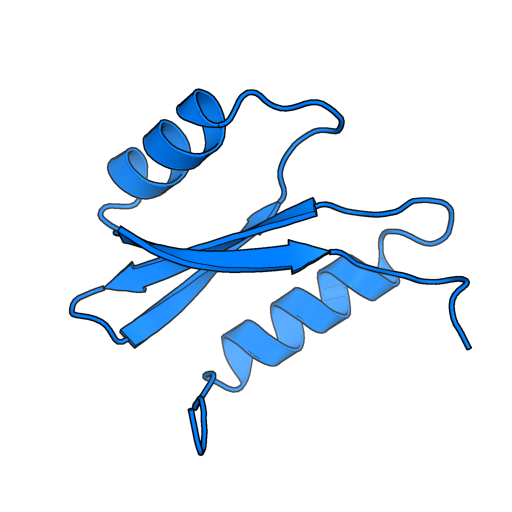. GLU A 1 68 ? 3.269 -7.039 -4.308 1.00 89.50 68 GLU A O 1
ATOM 493 N N . THR A 1 69 ? 4.652 -5.520 -5.212 1.00 87.50 69 THR A N 1
ATOM 494 C CA . THR A 1 69 ? 4.225 -5.743 -6.594 1.00 87.50 69 THR A CA 1
ATOM 495 C C . THR A 1 69 ? 5.199 -6.686 -7.292 1.00 87.50 69 THR A C 1
ATOM 497 O O . THR A 1 69 ? 6.420 -6.570 -7.173 1.00 87.50 69 THR A O 1
ATOM 500 N N . HIS A 1 70 ? 4.653 -7.623 -8.065 1.00 84.94 70 HIS A N 1
ATOM 501 C CA . HIS A 1 70 ? 5.437 -8.612 -8.799 1.00 84.94 70 HIS A CA 1
ATOM 502 C C . HIS A 1 70 ? 5.047 -8.611 -10.284 1.00 84.94 70 HIS A C 1
ATOM 504 O O . HIS A 1 70 ? 4.447 -9.572 -10.757 1.00 84.94 70 HIS A O 1
ATOM 510 N N . PRO A 1 71 ? 5.393 -7.561 -11.056 1.00 77.75 71 PRO A N 1
ATOM 511 C CA . PRO A 1 71 ? 4.938 -7.406 -12.446 1.00 77.75 71 PRO A CA 1
ATOM 512 C C . PRO A 1 71 ? 5.424 -8.517 -13.393 1.00 77.75 71 PRO A C 1
ATOM 514 O O . PRO A 1 71 ? 4.907 -8.669 -14.494 1.00 77.75 71 PRO A O 1
ATOM 517 N N . ARG A 1 72 ? 6.436 -9.286 -12.974 1.00 77.94 72 ARG A N 1
ATOM 518 C CA . ARG A 1 72 ? 7.044 -10.384 -13.737 1.00 77.94 72 ARG A CA 1
ATOM 519 C C . ARG A 1 72 ? 6.828 -11.762 -13.106 1.00 77.94 72 ARG A C 1
ATOM 521 O O . ARG A 1 72 ? 7.408 -12.728 -13.595 1.00 77.94 72 ARG A O 1
ATOM 528 N N . MET A 1 73 ? 6.064 -11.863 -12.014 1.00 71.50 73 MET A N 1
ATOM 529 C CA . MET A 1 73 ? 5.629 -13.178 -11.538 1.00 71.50 73 MET A CA 1
ATOM 530 C C . MET A 1 73 ? 4.401 -13.628 -12.340 1.00 71.50 73 MET A C 1
ATOM 532 O O . MET A 1 73 ? 3.550 -12.786 -12.627 1.00 71.50 73 MET A O 1
ATOM 536 N N . PRO A 1 74 ? 4.345 -14.911 -12.737 1.00 59.38 74 PRO A N 1
ATOM 537 C CA . PRO A 1 74 ? 3.198 -15.482 -13.435 1.00 59.38 74 PRO A CA 1
ATOM 538 C C . PRO A 1 74 ? 1.936 -15.518 -12.566 1.00 59.38 74 PRO A C 1
ATOM 540 O O . PRO A 1 74 ? 2.067 -15.614 -11.323 1.00 59.38 74 PRO A O 1
#

pLDDT: mean 87.76, std 9.98, range [58.25, 97.25]

Radius of gyration: 12.46 Å; Cα contacts (8 Å, |Δi|>4): 103; chains: 1; bounding box: 28×28×29 Å

Mean predicted aligned error: 4.52 Å

Nearest PDB structures (foldseek):
  7bjk-assembly3_E-2  TM=4.181E-01  e=1.246E+00  Arabidopsis thaliana
  1ues-assembly1_A  TM=4.939E-01  e=2.230E+00  Porphyromonas gingivalis
  6wj3-assembly1_B  TM=3.211E-01  e=8.678E+00  Homo sapiens